Protein AF-A0A0G4N3J6-F1 (afdb_monomer)

Nearest PDB structures (foldseek):
  4gcv-assembly3_E  TM=2.300E-01  e=5.796E-01  Pseudomonas aeruginosa PAO1
  4gcv-assembly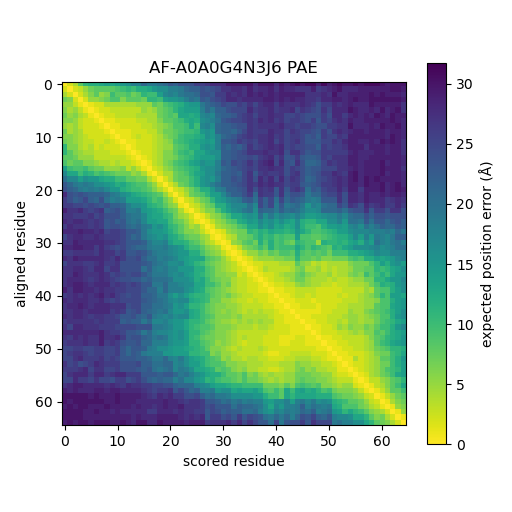1_A  TM=2.308E-01  e=1.348E+00  Pseudomonas aeruginosa PAO1

Secondary structure (DSSP, 8-state):
-HHHHHHHHHHHHHH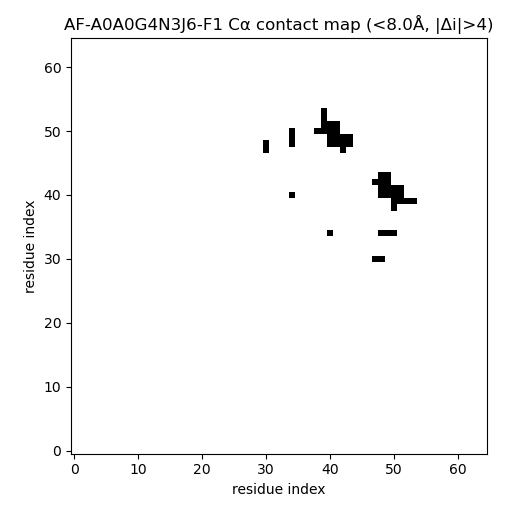HHHGGGTTSS--PPPPSS---TTS-EEE-TTS-EEE--GGG---PPPP--

Radius of gyration: 26.89 Å; Cα contacts (8 Å, |Δi|>4): 24; chains: 1; bounding box: 49×24×79 Å

Structure (mmCIF, N/CA/C/O backbone):
data_AF-A0A0G4N3J6-F1
#
_entry.id   AF-A0A0G4N3J6-F1
#
loop_
_atom_site.group_PDB
_atom_site.id
_atom_site.type_symbol
_atom_site.label_atom_id
_atom_site.label_alt_id
_atom_site.label_comp_id
_atom_site.label_asym_id
_atom_site.label_entity_id
_atom_site.label_seq_id
_atom_site.pdbx_PDB_ins_code
_atom_site.Cartn_x
_atom_site.Cartn_y
_atom_site.Cartn_z
_atom_site.occupancy
_atom_site.B_iso_or_equiv
_atom_site.auth_seq_id
_atom_site.auth_comp_id
_atom_site.auth_asym_id
_atom_site.auth_atom_id
_atom_site.pdbx_PDB_model_num
ATOM 1 N N . MET A 1 1 ? -33.129 0.715 50.283 1.00 54.78 1 MET A N 1
ATOM 2 C CA . MET A 1 1 ? -31.783 0.854 49.670 1.00 54.78 1 MET A CA 1
ATOM 3 C C . MET A 1 1 ? -31.328 -0.353 48.832 1.00 54.78 1 MET A C 1
ATOM 5 O O . MET A 1 1 ? -30.479 -0.175 47.972 1.00 54.78 1 MET A O 1
ATOM 9 N N . ARG A 1 2 ? -31.888 -1.562 49.016 1.00 54.31 2 ARG A N 1
ATOM 10 C CA . ARG A 1 2 ? -31.444 -2.807 48.347 1.00 54.31 2 ARG A CA 1
ATOM 11 C C . ARG A 1 2 ? -31.515 -2.789 46.808 1.00 54.31 2 ARG A C 1
ATOM 13 O O . ARG A 1 2 ? -30.651 -3.359 46.156 1.00 54.31 2 ARG A O 1
ATOM 20 N N . TYR A 1 3 ? -32.493 -2.081 46.241 1.00 59.53 3 TYR A N 1
ATOM 21 C CA . TYR A 1 3 ? -32.657 -1.942 44.787 1.00 59.53 3 TYR A CA 1
ATOM 22 C C . TYR A 1 3 ? -31.606 -1.041 44.125 1.00 59.53 3 TYR A C 1
ATOM 24 O O . TYR A 1 3 ? -31.405 -1.151 42.925 1.00 59.53 3 TYR A O 1
ATOM 32 N N . SER A 1 4 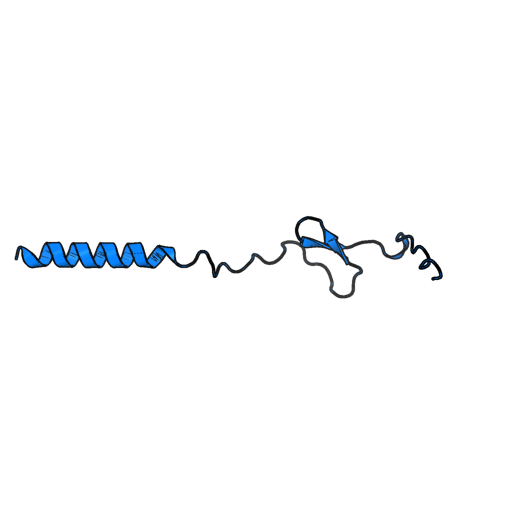? -30.913 -0.198 44.901 1.00 69.19 4 SER A N 1
ATOM 33 C CA . SER A 1 4 ? -29.909 0.746 44.388 1.00 69.19 4 SER A CA 1
ATOM 34 C C . SER A 1 4 ? -28.595 0.057 44.010 1.00 69.19 4 SER A C 1
ATOM 36 O O . SER A 1 4 ? -27.917 0.450 43.071 1.00 69.19 4 SER A O 1
ATOM 38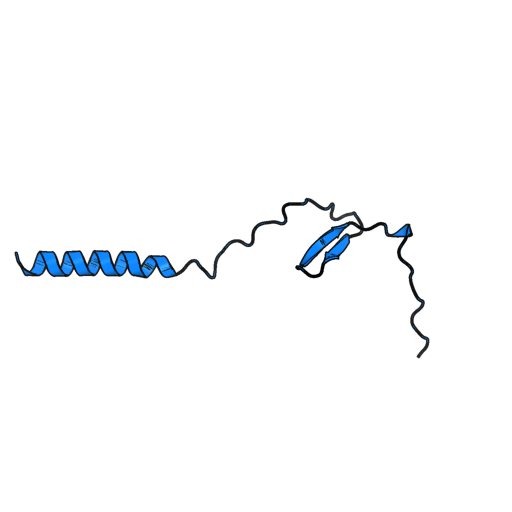 N N . ILE A 1 5 ? -28.230 -1.005 44.732 1.00 74.56 5 ILE A N 1
ATOM 39 C CA . ILE A 1 5 ? -26.954 -1.703 44.524 1.00 74.56 5 ILE A CA 1
ATOM 40 C C . ILE A 1 5 ? -27.015 -2.553 43.250 1.00 74.56 5 ILE A C 1
ATOM 42 O O . ILE A 1 5 ? -26.060 -2.594 42.480 1.00 74.56 5 ILE A O 1
ATOM 46 N N . VAL A 1 6 ? -28.159 -3.197 43.003 1.00 77.12 6 VAL A N 1
ATOM 47 C CA . VAL A 1 6 ? -28.368 -4.049 41.823 1.00 77.12 6 VAL A CA 1
ATOM 48 C C . VAL A 1 6 ? -28.384 -3.217 40.541 1.00 77.12 6 VAL A C 1
ATOM 50 O O . VAL A 1 6 ? -27.765 -3.605 39.553 1.00 77.12 6 VAL A O 1
ATOM 53 N N . THR A 1 7 ? -29.031 -2.049 40.560 1.00 77.19 7 THR A N 1
ATOM 54 C CA . THR A 1 7 ? -29.026 -1.128 39.416 1.00 77.19 7 THR A CA 1
ATOM 55 C C . THR A 1 7 ? -27.636 -0.564 39.145 1.00 77.19 7 THR A C 1
ATOM 57 O O . THR A 1 7 ? -27.237 -0.495 37.985 1.00 77.19 7 THR A O 1
ATOM 60 N N . LEU A 1 8 ? -26.864 -0.235 40.185 1.00 77.69 8 LEU A N 1
ATOM 61 C CA . LEU A 1 8 ? -25.484 0.228 40.020 1.00 77.69 8 LEU A CA 1
ATOM 62 C C . LEU A 1 8 ? -24.598 -0.846 39.373 1.00 77.69 8 LEU A C 1
ATOM 64 O O . LEU A 1 8 ? -23.835 -0.553 38.454 1.00 77.69 8 LEU A O 1
ATOM 68 N N . LEU A 1 9 ? -24.742 -2.102 39.806 1.00 79.75 9 LEU A N 1
ATOM 69 C CA . LEU A 1 9 ? -23.993 -3.228 39.249 1.00 79.75 9 LEU A CA 1
ATOM 70 C C . LEU A 1 9 ? -24.344 -3.470 37.771 1.00 79.75 9 LEU A C 1
ATOM 72 O O . LEU A 1 9 ? -23.458 -3.719 36.954 1.00 79.75 9 LEU A O 1
ATOM 76 N N . ALA A 1 10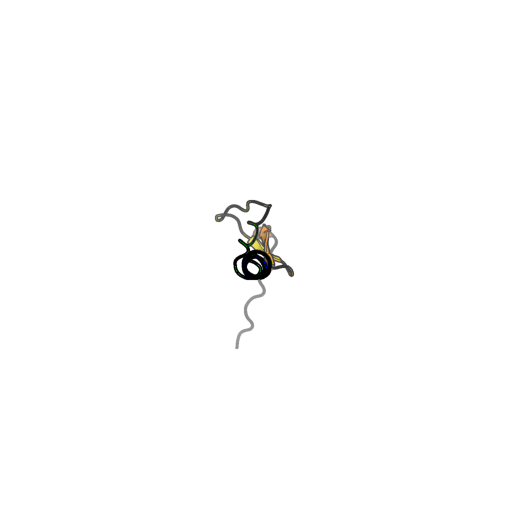 ? -25.628 -3.350 37.420 1.00 79.19 10 ALA A N 1
ATOM 77 C CA . ALA A 1 10 ? -26.103 -3.499 36.047 1.00 79.19 10 ALA A CA 1
ATOM 78 C C . ALA A 1 10 ? -25.546 -2.408 35.116 1.00 79.19 10 ALA A C 1
ATOM 80 O O . ALA A 1 10 ? -25.146 -2.709 33.991 1.00 79.19 10 ALA A O 1
ATOM 81 N N . VAL A 1 11 ? -25.455 -1.160 35.590 1.00 80.50 11 VAL A N 1
ATOM 82 C CA . VAL A 1 11 ? -24.873 -0.051 34.815 1.00 80.50 11 VAL A CA 1
ATOM 83 C C . VAL A 1 11 ? -23.385 -0.289 34.557 1.00 80.50 11 VAL A C 1
ATOM 85 O O . VAL A 1 11 ? -22.928 -0.148 33.426 1.00 80.50 11 VAL A O 1
ATOM 88 N N . VAL A 1 12 ? -22.630 -0.717 35.573 1.00 78.50 12 VAL A N 1
ATOM 89 C CA . VAL A 1 12 ? -21.194 -1.009 35.425 1.00 78.50 12 VAL A CA 1
ATOM 90 C C . VAL A 1 12 ? -20.956 -2.157 34.438 1.00 78.50 12 VAL A C 1
ATOM 92 O O . VAL A 1 12 ? -20.084 -2.056 33.575 1.00 78.50 12 VAL A O 1
ATOM 95 N N . ALA A 1 13 ? -21.757 -3.224 34.506 1.00 74.06 13 ALA A N 1
ATOM 96 C CA . ALA A 1 13 ? -21.662 -4.345 33.571 1.00 74.06 13 ALA A CA 1
ATOM 97 C C . ALA A 1 13 ? -21.965 -3.928 32.119 1.00 74.06 13 ALA A C 1
ATOM 99 O O . ALA A 1 13 ? -21.255 -4.338 31.199 1.00 74.06 13 ALA A O 1
ATOM 100 N N . ALA A 1 14 ? -22.972 -3.072 31.910 1.00 73.19 14 ALA A N 1
ATOM 101 C CA . ALA A 1 14 ? -23.323 -2.556 30.588 1.00 73.19 14 ALA A CA 1
ATOM 102 C C . ALA A 1 14 ? -22.207 -1.688 29.979 1.00 73.19 14 ALA A C 1
ATOM 104 O O . ALA A 1 14 ? -21.900 -1.820 28.794 1.00 73.19 14 ALA A O 1
ATOM 105 N N . VAL A 1 15 ? -21.549 -0.849 30.787 1.00 71.00 15 VAL A N 1
ATOM 106 C CA . VAL A 1 15 ? -20.427 -0.004 30.335 1.00 71.00 15 VAL A CA 1
ATOM 107 C C . VAL A 1 15 ? -19.209 -0.848 29.940 1.00 71.00 15 VAL A C 1
ATOM 109 O O . VAL A 1 15 ? -18.597 -0.597 28.903 1.00 71.00 15 VAL A O 1
ATOM 112 N N . GLN A 1 16 ? -18.885 -1.893 30.706 1.00 65.12 16 GLN A N 1
ATOM 113 C CA . GLN A 1 16 ? -17.768 -2.791 30.387 1.00 65.12 16 GLN A CA 1
ATOM 114 C C . GLN A 1 16 ? -18.032 -3.594 29.100 1.00 65.12 16 GLN A C 1
ATOM 116 O O . GLN A 1 16 ? -17.134 -3.745 28.269 1.00 65.12 16 GLN A O 1
ATOM 121 N N . ALA A 1 17 ? -19.272 -4.050 28.888 1.00 60.59 17 ALA A N 1
ATOM 122 C CA . ALA A 1 17 ? -19.679 -4.773 27.680 1.00 60.59 17 ALA A CA 1
ATOM 123 C C . ALA A 1 17 ? -19.714 -3.886 26.419 1.00 60.59 17 ALA A C 1
ATOM 125 O O . ALA A 1 17 ? -19.524 -4.384 25.310 1.00 60.59 17 ALA A O 1
ATOM 126 N N . ALA A 1 18 ? -19.889 -2.570 26.562 1.00 59.19 18 ALA A N 1
ATOM 127 C CA . ALA A 1 18 ? -19.817 -1.637 25.437 1.00 59.19 18 ALA A CA 1
ATOM 128 C C . ALA A 1 18 ? -18.386 -1.467 24.878 1.00 59.19 18 ALA A C 1
ATOM 130 O O . ALA A 1 18 ? -18.212 -1.067 23.728 1.00 59.19 18 ALA A O 1
ATOM 131 N N . SER A 1 19 ? -17.347 -1.818 25.648 1.00 56.00 19 SER A N 1
ATOM 132 C CA . SER A 1 19 ? -15.944 -1.658 25.228 1.00 56.00 19 SER A CA 1
ATOM 133 C C . SER A 1 19 ? -15.459 -2.691 24.196 1.00 56.00 19 SER A C 1
ATOM 135 O O . SER A 1 19 ? -14.378 -2.544 23.625 1.00 56.00 19 SER A O 1
ATOM 137 N N . VAL A 1 20 ? -16.254 -3.727 23.897 1.00 55.50 20 VAL A N 1
ATOM 138 C CA . VAL A 1 20 ? -15.835 -4.848 23.031 1.00 55.50 20 VAL A CA 1
ATOM 139 C C . VAL A 1 20 ? -15.860 -4.485 21.527 1.00 55.50 20 VAL A C 1
ATOM 141 O O . VAL A 1 20 ? -15.450 -5.276 20.677 1.00 55.50 20 VAL A O 1
ATOM 144 N N . GLY A 1 21 ? -16.291 -3.271 21.168 1.00 52.69 21 GLY A N 1
ATOM 145 C CA . GLY A 1 21 ? -16.676 -2.913 19.799 1.00 52.69 21 GLY A CA 1
ATOM 146 C C . GLY A 1 21 ? -15.612 -2.352 18.846 1.00 52.69 21 GLY A C 1
ATOM 147 O O . GLY A 1 21 ? -15.899 -2.258 17.658 1.00 52.69 21 GLY A O 1
ATOM 148 N N . SER A 1 22 ? -14.391 -2.011 19.272 1.00 55.69 22 SER A N 1
ATOM 149 C CA . SER A 1 22 ? -13.415 -1.348 18.370 1.00 55.69 22 SER A CA 1
ATOM 150 C C . SER A 1 22 ? -12.441 -2.289 17.650 1.00 55.69 22 SER A C 1
ATOM 152 O O . SER A 1 22 ? -11.381 -1.865 17.197 1.00 55.69 22 SER A O 1
ATOM 154 N N . ARG A 1 23 ? -12.773 -3.577 17.501 1.00 56.50 23 ARG A N 1
ATOM 155 C CA . ARG A 1 23 ? -11.916 -4.513 16.743 1.00 56.50 23 ARG A CA 1
ATOM 156 C C . ARG A 1 23 ? -11.969 -4.289 15.229 1.00 56.50 23 ARG A C 1
ATOM 158 O O . ARG A 1 23 ? -10.985 -4.558 14.551 1.00 56.50 23 ARG A O 1
ATOM 165 N N . HIS A 1 24 ? -13.086 -3.770 14.721 1.00 55.34 24 HIS A N 1
ATOM 166 C CA . HIS A 1 24 ? -13.337 -3.617 13.281 1.00 55.34 24 HIS A CA 1
ATOM 167 C C . HIS A 1 24 ? -12.996 -2.226 12.739 1.00 55.34 24 HIS A C 1
ATOM 169 O O . HIS A 1 24 ? -12.895 -2.057 11.532 1.00 55.34 24 HIS A O 1
ATOM 175 N N . ASN A 1 25 ? -12.783 -1.245 13.621 1.00 53.66 25 ASN A N 1
ATOM 176 C CA . ASN A 1 25 ? -12.406 0.121 13.253 1.00 53.66 25 ASN A CA 1
ATOM 177 C C . ASN A 1 25 ? -10.962 0.432 13.669 1.00 53.66 25 ASN A C 1
ATOM 179 O O . ASN A 1 25 ? -10.624 1.548 14.069 1.00 53.66 25 ASN A O 1
ATOM 183 N N . ARG A 1 26 ? -10.101 -0.592 13.646 1.00 61.81 26 ARG A N 1
ATOM 184 C CA . ARG A 1 26 ? -8.679 -0.409 13.900 1.00 61.81 26 ARG A CA 1
ATOM 185 C C . ARG A 1 26 ? -8.101 0.317 12.693 1.00 61.81 26 ARG A C 1
ATOM 187 O O . ARG A 1 26 ? -8.097 -0.231 11.596 1.00 61.81 26 ARG A O 1
ATOM 194 N N . LEU A 1 27 ? -7.621 1.542 12.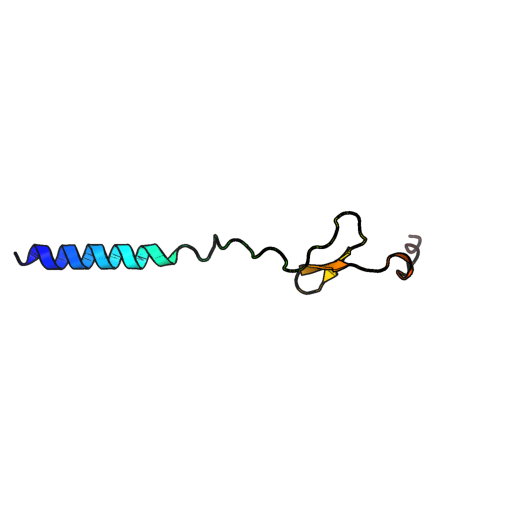905 1.00 63.53 27 LEU A N 1
ATOM 195 C CA . LEU A 1 27 ? -6.789 2.232 11.925 1.00 63.53 27 LEU A CA 1
ATOM 196 C C . LEU A 1 27 ? -5.657 1.275 11.547 1.00 63.53 27 LEU A C 1
ATOM 198 O O . LEU A 1 27 ? -4.864 0.882 12.408 1.00 63.53 27 LEU A O 1
ATOM 202 N N . VAL A 1 28 ? -5.638 0.841 10.287 1.00 66.06 28 VAL A N 1
ATOM 203 C CA . VAL A 1 28 ? -4.552 0.009 9.774 1.00 66.06 28 VAL A CA 1
ATOM 204 C C . VAL A 1 28 ? -3.271 0.825 9.959 1.00 66.06 28 VAL A C 1
ATOM 206 O O . VAL A 1 28 ? -3.240 1.985 9.531 1.00 66.06 28 VAL A O 1
ATOM 209 N N . PRO A 1 29 ? -2.250 0.298 10.663 1.00 68.12 29 PRO A N 1
ATOM 210 C CA . PRO A 1 29 ? -1.007 1.028 10.837 1.00 68.12 29 PRO A CA 1
ATOM 211 C C . PRO A 1 29 ? -0.463 1.395 9.458 1.00 68.12 29 PRO A C 1
ATOM 213 O O . PRO A 1 29 ? -0.405 0.554 8.562 1.00 68.12 29 PRO A O 1
ATOM 216 N N . ARG A 1 30 ? -0.103 2.670 9.279 1.00 67.88 30 ARG A N 1
ATOM 217 C CA . ARG A 1 30 ? 0.584 3.102 8.061 1.00 67.88 30 ARG A CA 1
ATOM 218 C C . ARG A 1 30 ? 1.873 2.296 7.935 1.00 67.88 30 ARG A C 1
ATOM 220 O O . ARG A 1 30 ? 2.533 2.037 8.943 1.00 67.88 30 ARG A O 1
ATOM 227 N N . GLN A 1 31 ? 2.206 1.903 6.711 1.00 66.94 31 GLN A N 1
ATOM 228 C CA . GLN A 1 31 ? 3.442 1.193 6.420 1.00 66.94 31 GLN A CA 1
ATOM 229 C C . GLN A 1 31 ? 4.631 1.965 7.019 1.00 66.94 31 GLN A C 1
ATOM 231 O O . GLN A 1 31 ? 4.749 3.173 6.824 1.00 66.94 31 GLN A O 1
ATOM 236 N N . ALA A 1 32 ? 5.483 1.281 7.791 1.00 69.75 32 ALA A N 1
ATOM 237 C CA . ALA A 1 32 ? 6.592 1.917 8.514 1.00 69.75 32 ALA A CA 1
ATOM 238 C C . ALA A 1 32 ? 7.686 2.469 7.579 1.00 69.75 32 ALA A C 1
ATOM 240 O O . ALA A 1 32 ? 8.479 3.316 7.981 1.00 69.75 32 ALA A O 1
ATOM 241 N N . SER A 1 33 ? 7.722 1.983 6.337 1.00 70.81 33 SER A N 1
ATOM 242 C CA . SER A 1 33 ? 8.624 2.445 5.287 1.00 70.81 33 SER A CA 1
ATOM 243 C C . SER A 1 33 ? 7.904 3.445 4.385 1.00 70.81 33 SER A C 1
ATOM 245 O O . SER A 1 33 ? 6.824 3.158 3.866 1.00 70.81 33 SER A O 1
ATOM 247 N N . THR A 1 34 ? 8.504 4.620 4.206 1.00 75.12 34 THR A N 1
ATOM 248 C CA . THR A 1 34 ? 8.064 5.625 3.237 1.00 75.12 34 THR A CA 1
ATOM 249 C C . THR A 1 34 ? 8.698 5.323 1.886 1.00 75.12 34 THR A C 1
ATOM 251 O O . THR A 1 34 ? 9.907 5.486 1.724 1.00 75.12 34 THR A O 1
ATOM 254 N N . VAL A 1 35 ? 7.885 4.897 0.923 1.00 79.31 35 VAL A N 1
ATOM 255 C CA . VAL A 1 35 ? 8.293 4.751 -0.479 1.00 79.31 35 VAL A CA 1
ATOM 256 C C . VAL A 1 35 ? 7.828 5.989 -1.240 1.00 79.31 35 VAL A C 1
ATOM 258 O O . VAL A 1 35 ? 6.681 6.412 -1.086 1.00 79.31 35 VAL A O 1
ATOM 261 N N . ASP A 1 36 ? 8.719 6.592 -2.025 1.00 81.94 36 ASP A N 1
ATOM 262 C CA . ASP A 1 36 ? 8.353 7.691 -2.920 1.00 81.94 36 ASP A CA 1
ATOM 263 C C . ASP A 1 36 ? 7.376 7.177 -3.986 1.00 81.94 36 ASP A C 1
ATOM 265 O O . ASP A 1 36 ? 7.634 6.170 -4.642 1.00 81.94 36 ASP A O 1
ATOM 269 N N . VAL A 1 37 ? 6.261 7.881 -4.173 1.00 80.06 37 VAL A N 1
ATOM 270 C CA . VAL A 1 37 ? 5.241 7.562 -5.186 1.00 80.06 37 VAL A CA 1
ATOM 271 C C . VAL A 1 37 ? 5.773 7.650 -6.617 1.00 80.06 37 VAL A C 1
ATOM 273 O O . VAL A 1 37 ? 5.183 7.077 -7.528 1.00 80.06 37 VAL A O 1
ATOM 276 N N . SER A 1 38 ? 6.875 8.371 -6.813 1.00 85.31 38 SER A N 1
ATOM 277 C CA . SER A 1 38 ? 7.543 8.525 -8.105 1.00 85.31 38 SER A CA 1
ATOM 278 C C . SER A 1 38 ? 8.513 7.377 -8.399 1.00 85.31 38 SER A C 1
ATOM 280 O O . SER A 1 38 ? 8.986 7.250 -9.529 1.00 85.31 38 SER A O 1
ATOM 282 N N . ALA A 1 39 ? 8.839 6.555 -7.395 1.00 85.12 39 ALA A N 1
ATOM 283 C CA . ALA A 1 39 ? 9.770 5.446 -7.534 1.00 85.12 39 ALA A CA 1
ATOM 284 C C . ALA A 1 39 ? 9.042 4.154 -7.956 1.00 85.12 39 ALA A C 1
ATOM 286 O O . ALA A 1 39 ? 7.943 3.878 -7.469 1.00 85.12 39 ALA A O 1
ATOM 287 N N . PRO A 1 40 ? 9.651 3.318 -8.818 1.00 87.62 40 PRO A N 1
ATOM 288 C CA . PRO A 1 40 ? 9.122 1.994 -9.124 1.00 87.62 40 PRO A CA 1
ATOM 289 C C . PRO A 1 40 ? 9.018 1.133 -7.857 1.00 87.62 40 PRO A C 1
ATOM 291 O O . PRO A 1 40 ? 10.002 0.935 -7.139 1.00 87.62 40 PRO A O 1
ATOM 294 N N . ALA A 1 41 ? 7.822 0.617 -7.582 1.00 91.44 41 ALA A N 1
ATOM 295 C CA . ALA A 1 41 ? 7.543 -0.209 -6.412 1.00 91.44 41 ALA A CA 1
ATOM 296 C C . ALA A 1 41 ? 6.476 -1.274 -6.710 1.00 91.44 41 ALA A C 1
ATOM 298 O O . ALA A 1 41 ? 5.651 -1.105 -7.608 1.00 91.44 41 ALA A O 1
ATOM 299 N N . MET A 1 42 ? 6.496 -2.376 -5.960 1.00 89.44 42 MET A N 1
ATOM 300 C CA . MET A 1 42 ? 5.548 -3.491 -6.073 1.00 89.44 42 MET A CA 1
ATOM 301 C C . MET A 1 42 ? 5.065 -3.953 -4.694 1.00 89.44 42 MET A C 1
ATOM 303 O O . MET A 1 42 ? 5.689 -3.634 -3.687 1.00 89.44 42 MET A O 1
ATOM 307 N N . ALA A 1 43 ? 3.961 -4.697 -4.634 1.00 90.19 43 ALA A N 1
ATOM 308 C CA . ALA A 1 43 ? 3.481 -5.284 -3.384 1.00 90.19 43 ALA A CA 1
ATOM 309 C C . ALA A 1 43 ? 4.170 -6.632 -3.106 1.00 90.19 43 ALA A C 1
ATOM 311 O O . ALA A 1 43 ? 4.236 -7.481 -3.996 1.00 90.19 43 ALA A O 1
ATOM 312 N N . ASP A 1 44 ? 4.658 -6.838 -1.881 1.00 86.88 44 ASP A N 1
ATOM 313 C CA . ASP A 1 44 ? 5.159 -8.138 -1.423 1.00 86.88 44 ASP A CA 1
ATOM 314 C C . ASP A 1 44 ? 4.014 -9.110 -1.065 1.00 86.88 44 ASP A C 1
ATOM 316 O O . ASP A 1 44 ? 2.830 -8.765 -1.099 1.00 86.88 44 ASP A O 1
ATOM 320 N N . ALA A 1 45 ? 4.362 -10.346 -0.688 1.00 89.81 45 ALA A N 1
ATOM 321 C CA . ALA A 1 45 ? 3.392 -11.381 -0.310 1.00 89.81 45 ALA A CA 1
ATOM 322 C C . ALA A 1 45 ? 2.520 -11.013 0.907 1.00 89.81 45 ALA A C 1
ATOM 324 O O . ALA A 1 45 ? 1.466 -11.611 1.120 1.00 89.81 45 ALA A O 1
ATOM 325 N N . ASN A 1 46 ? 2.948 -10.028 1.695 1.00 87.44 46 ASN A N 1
ATOM 326 C CA . ASN A 1 46 ? 2.267 -9.562 2.894 1.00 87.44 46 ASN A CA 1
ATOM 327 C C . ASN A 1 46 ? 1.475 -8.266 2.632 1.00 87.44 46 ASN A C 1
ATOM 329 O O . ASN A 1 46 ? 0.831 -7.753 3.548 1.00 87.44 46 ASN A O 1
ATOM 333 N N . GLY A 1 47 ? 1.505 -7.744 1.400 1.00 81.62 47 GLY A N 1
ATOM 334 C CA . GLY A 1 47 ? 0.828 -6.517 0.993 1.00 81.62 47 GLY A CA 1
ATOM 335 C C . GLY A 1 47 ? 1.593 -5.226 1.297 1.00 81.62 47 GLY A C 1
ATOM 336 O O . GLY A 1 47 ? 0.995 -4.153 1.220 1.00 81.62 47 GLY A O 1
ATOM 337 N N . ASN A 1 48 ? 2.885 -5.286 1.638 1.00 86.62 48 ASN A N 1
ATOM 338 C CA . ASN A 1 48 ? 3.710 -4.087 1.807 1.00 86.62 48 ASN A CA 1
ATOM 339 C C . ASN A 1 48 ? 4.230 -3.594 0.458 1.00 86.62 48 ASN A C 1
ATOM 341 O O . ASN A 1 48 ? 4.612 -4.392 -0.395 1.00 86.62 48 ASN A O 1
ATOM 345 N N . ILE A 1 49 ? 4.324 -2.276 0.289 1.00 87.19 49 ILE A N 1
ATOM 346 C CA . ILE A 1 49 ? 4.936 -1.668 -0.895 1.00 87.19 49 ILE A CA 1
ATOM 347 C C . ILE A 1 49 ? 6.461 -1.702 -0.768 1.00 87.19 49 ILE A C 1
ATOM 349 O O . ILE A 1 49 ? 7.024 -1.109 0.148 1.00 87.19 49 ILE A O 1
ATOM 353 N N . VAL A 1 50 ? 7.141 -2.364 -1.695 1.00 88.94 50 VAL A N 1
ATOM 354 C CA . VAL A 1 50 ? 8.598 -2.516 -1.705 1.00 88.94 50 VAL A CA 1
ATOM 355 C C . VAL A 1 50 ? 9.159 -1.891 -2.986 1.00 88.94 50 VAL A C 1
ATOM 357 O O . VAL A 1 50 ? 8.661 -2.198 -4.074 1.00 88.94 50 VAL A O 1
ATOM 360 N N . PRO A 1 51 ? 10.168 -1.003 -2.897 1.00 89.19 51 PRO A N 1
ATOM 361 C CA . PRO A 1 51 ? 10.808 -0.432 -4.077 1.00 89.19 51 PRO A CA 1
ATOM 362 C C . PRO A 1 51 ? 11.602 -1.501 -4.834 1.00 89.19 51 PRO A C 1
ATOM 364 O O . PRO A 1 51 ? 12.144 -2.427 -4.230 1.00 89.19 51 PRO A O 1
ATOM 367 N N . PHE A 1 52 ? 11.715 -1.353 -6.152 1.00 89.00 52 PHE A N 1
ATOM 368 C CA . PHE A 1 52 ? 12.555 -2.225 -6.973 1.00 89.00 52 PHE A CA 1
ATOM 369 C C . PHE A 1 52 ? 13.327 -1.434 -8.030 1.00 89.00 52 PHE A C 1
ATOM 371 O O . PHE A 1 52 ? 12.942 -0.331 -8.419 1.00 89.00 52 PHE A O 1
ATOM 378 N N . ASN A 1 53 ? 14.424 -2.015 -8.521 1.00 87.69 53 ASN A N 1
ATOM 379 C CA . ASN A 1 53 ? 15.169 -1.447 -9.637 1.00 87.69 53 ASN A CA 1
ATOM 380 C C . ASN A 1 53 ? 14.493 -1.816 -10.965 1.00 87.69 53 ASN A C 1
ATOM 382 O O . ASN A 1 53 ? 14.598 -2.950 -11.426 1.00 87.69 53 ASN A O 1
ATOM 386 N N . ALA A 1 54 ? 13.819 -0.856 -11.602 1.00 85.00 54 ALA A N 1
ATOM 387 C CA . ALA A 1 54 ? 13.139 -1.093 -12.876 1.00 85.00 54 ALA A CA 1
ATOM 388 C C . ALA A 1 54 ? 14.085 -1.470 -14.029 1.00 85.00 54 ALA A C 1
ATOM 390 O O . ALA A 1 54 ? 13.649 -2.132 -14.965 1.00 85.00 54 ALA A O 1
ATOM 391 N N . ALA A 1 55 ? 15.367 -1.098 -13.959 1.00 85.31 55 ALA A N 1
ATOM 392 C CA . ALA A 1 55 ? 16.349 -1.445 -14.988 1.00 85.31 55 ALA A CA 1
ATOM 393 C C . ALA A 1 55 ? 16.720 -2.940 -14.994 1.00 85.31 55 ALA A C 1
ATOM 395 O O . ALA A 1 55 ? 17.216 -3.443 -15.997 1.00 85.31 55 ALA A O 1
ATOM 396 N N . GLU A 1 56 ? 16.481 -3.645 -13.886 1.00 82.88 56 GLU A N 1
ATOM 397 C CA . GLU A 1 56 ? 16.788 -5.073 -13.726 1.00 82.88 56 GLU A CA 1
ATOM 398 C C . GLU A 1 56 ? 15.569 -5.974 -13.973 1.00 82.88 56 GLU A C 1
ATOM 400 O O . GLU A 1 56 ? 15.670 -7.199 -13.897 1.00 82.88 56 GLU A O 1
ATOM 405 N N . VAL A 1 57 ? 14.405 -5.392 -14.282 1.00 84.06 57 VAL A N 1
ATOM 406 C CA . VAL A 1 57 ? 13.188 -6.162 -14.544 1.00 84.06 57 VAL A CA 1
ATOM 407 C C . VAL A 1 57 ? 13.215 -6.707 -15.966 1.00 84.06 57 V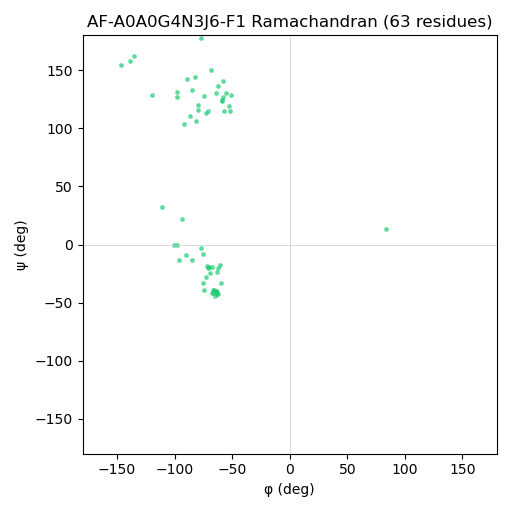AL A C 1
ATOM 409 O O . VAL A 1 57 ? 13.167 -5.963 -16.946 1.00 84.06 57 VAL A O 1
ATOM 412 N N . VAL A 1 58 ? 13.245 -8.034 -16.076 1.00 83.31 58 VAL A N 1
ATOM 413 C CA . VAL A 1 58 ? 13.102 -8.735 -17.353 1.00 83.31 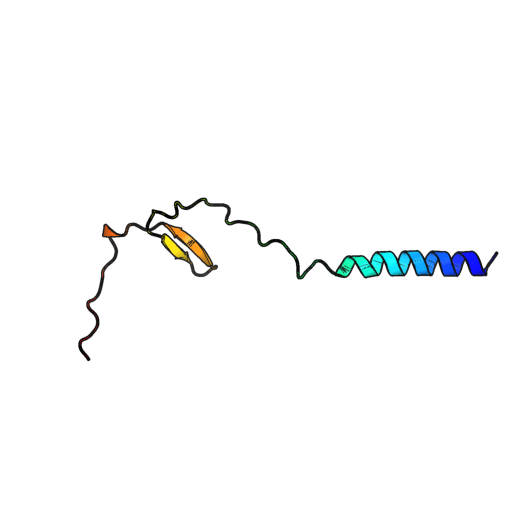58 VAL A CA 1
ATOM 414 C C . VAL A 1 58 ? 11.646 -8.640 -17.803 1.00 83.31 58 VAL A C 1
ATOM 416 O O . VAL A 1 58 ? 10.752 -9.206 -17.176 1.00 83.31 58 VAL A O 1
ATOM 419 N N . VAL A 1 59 ? 11.408 -7.920 -18.899 1.00 77.00 59 VAL A N 1
ATOM 420 C CA . VAL A 1 59 ? 10.099 -7.867 -19.557 1.00 77.00 59 VAL A CA 1
ATOM 421 C C . VAL A 1 59 ? 10.065 -8.953 -20.624 1.00 77.00 59 VAL A C 1
ATOM 423 O O . VAL A 1 59 ? 10.672 -8.812 -21.685 1.00 77.00 59 VAL A O 1
ATOM 426 N N . GLU A 1 60 ? 9.368 -10.050 -20.346 1.00 76.50 60 GLU A N 1
ATOM 427 C CA . GLU A 1 60 ? 9.071 -11.044 -21.374 1.00 76.50 60 GLU A CA 1
ATOM 428 C C . GLU A 1 60 ? 7.980 -10.491 -22.301 1.00 76.50 60 GLU A C 1
ATOM 430 O O . GLU A 1 60 ? 6.944 -9.998 -21.843 1.00 76.50 60 GLU A O 1
ATOM 435 N N . ALA A 1 61 ? 8.233 -10.506 -23.612 1.00 72.69 61 ALA A N 1
ATOM 436 C CA . ALA A 1 61 ? 7.268 -10.018 -24.588 1.00 72.69 61 ALA A CA 1
ATOM 437 C C . ALA A 1 61 ? 5.988 -10.870 -24.511 1.00 72.69 61 ALA A C 1
ATOM 439 O O . ALA A 1 61 ? 6.082 -12.098 -24.435 1.00 72.69 61 ALA A O 1
ATOM 440 N N . PRO A 1 62 ? 4.790 -10.254 -24.536 1.00 67.81 62 PRO A N 1
ATOM 441 C CA . PRO A 1 62 ? 3.548 -11.006 -24.460 1.00 67.81 62 PRO A CA 1
ATOM 442 C C . PRO A 1 62 ? 3.498 -12.005 -25.615 1.00 67.81 62 PRO A C 1
ATOM 444 O O . PRO A 1 62 ? 3.685 -11.626 -26.773 1.00 67.81 62 PRO A O 1
ATOM 447 N N . ALA A 1 63 ? 3.267 -13.280 -25.291 1.00 68.44 63 ALA A N 1
ATOM 448 C CA . ALA A 1 63 ? 3.133 -14.330 -26.290 1.00 68.44 63 ALA A CA 1
ATOM 449 C C . ALA A 1 63 ? 2.074 -13.906 -27.317 1.00 68.44 63 ALA A C 1
ATOM 451 O O . ALA A 1 63 ? 0.921 -13.652 -26.954 1.00 68.44 63 ALA A O 1
ATOM 452 N N . ALA A 1 64 ? 2.490 -13.781 -28.580 1.00 68.06 64 ALA A N 1
ATOM 453 C CA . ALA A 1 64 ? 1.596 -13.463 -29.682 1.00 68.06 64 ALA A CA 1
ATOM 454 C C . ALA A 1 64 ? 0.494 -14.533 -29.725 1.00 68.06 64 ALA A C 1
ATOM 456 O O . ALA A 1 64 ? 0.790 -15.716 -29.898 1.00 68.06 64 ALA A O 1
ATOM 457 N N . ARG A 1 65 ? -0.749 -14.116 -29.471 1.00 57.06 65 ARG A N 1
ATOM 458 C CA . ARG A 1 65 ? -1.942 -14.954 -29.629 1.00 57.06 65 ARG A CA 1
ATOM 459 C C . ARG A 1 65 ? -2.394 -14.958 -31.076 1.00 57.0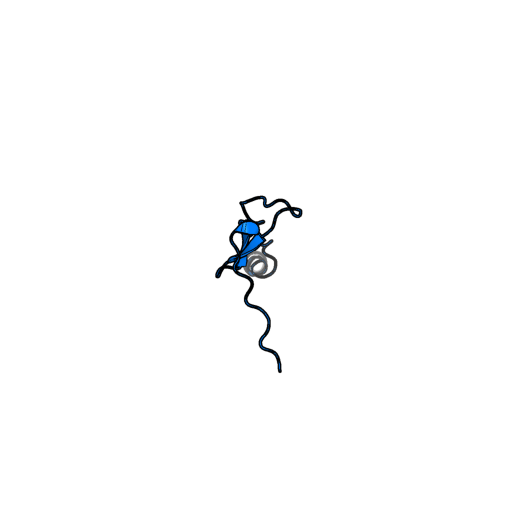6 65 ARG A C 1
ATOM 461 O O . ARG A 1 65 ? -2.325 -13.875 -31.699 1.00 57.06 65 ARG A O 1
#

Organism: Verticillium longisporum (NCBI:txid100787)

pLDDT: mean 74.06, std 11.62, range [52.69, 91.44]

Sequence (65 aa):
MRYSIVTLLAVVAAVQAASVGSRHNRLVPRQASTVDVSAPAMADANGNIVPFNAAEVVVEAPAAR

Solvent-accessible surface area (backbone atoms only — not comparable to full-atom values): 4539 Å² total; per-residue (Å²): 119,76,70,57,58,58,54,52,52,52,52,54,53,53,57,62,63,62,66,73,68,62,78,84,71,56,78,74,77,75,73,92,69,89,74,62,89,87,51,58,62,46,70,49,100,86,69,48,81,41,77,55,66,71,90,75,59,82,79,77,76,78,79,87,126

Foldseek 3Di:
DVVVVVVVVVVVVVVVVVVPPCPVVPDDDDQPDDDDPPAAWDQDPVRDTGGDDPVPDDDDDPPDD

Mean predicted aligned error: 15.92 Å